Protein 4WYH (pdb70)

Radius of gyration: 12.38 Å; Cα contacts (8 Å, |Δi|>4): 114; chains: 1; bounding box: 28×35×29 Å

Organism: Saccharolobus solfataricus (strain ATCC 35092 / DSM 1617 / JCM 11322 / P2) (NCBI:txid273057)

Foldseek 3Di:
DCVLLVLCLVQAFDPCLVVCLLQALLLCVCQVVNDDLVVSLVSSLSRHCSPVPDDDDSVVNSVSNVVCNVVSHHHDDLVVCVVPPVPVNVRSCVSVVVD

Structure (mmCIF, N/CA/C/O backbone):
data_4WYH
#
_entry.id   4WYH
#
_cell.length_a   28.258
_cell.length_b   36.232
_cell.length_c   83.758
_cell.angle_alpha   90.00
_cell.angle_beta   90.00
_cell.angle_gamma   90.00
#
_symmetry.space_group_name_H-M   'P 21 21 21'
#
loop_
_entity.id
_entity.type
_entity.pdbx_description
1 polymer 'Uncharacterized protein'
2 non-polymer 'IODIDE ION'
3 water water
#
loop_
_atom_site.group_PDB
_atom_site.id
_atom_site.type_symbol
_atom_site.label_atom_id
_atom_site.label_alt_id
_atom_site.label_comp_id
_atom_site.label_asym_id
_atom_site.label_entity_id
_atom_site.label_seq_id
_atom_site.pdbx_PDB_ins_code
_atom_site.Cartn_x
_atom_site.Cartn_y
_atom_site.Cartn_z
_atom_site.occupancy
_atom_site.B_iso_or_equiv
_atom_site.auth_seq_id
_atom_site.auth_comp_id
_atom_site.auth_asym_id
_atom_site.auth_atom_id
_atom_site.pdbx_PDB_model_num
ATOM 1 N N . ASP A 1 31 ? -22.083 11.269 15.719 1.00 31.84 56 ASP A N 1
ATOM 2 C CA . ASP A 1 31 ? -20.817 11.575 16.464 1.00 25.90 56 ASP A CA 1
ATOM 3 C C . ASP A 1 31 ? -19.711 11.297 15.476 1.00 27.81 56 ASP A C 1
ATOM 4 O O . ASP A 1 31 ? -19.997 10.794 14.340 1.00 32.34 56 ASP A O 1
ATOM 9 N N . TYR A 1 32 ? -18.470 11.628 15.853 1.00 24.90 57 TYR A N 1
ATOM 10 C CA . TYR A 1 32 ? -17.270 11.310 15.045 1.00 22.26 57 TYR A CA 1
ATOM 11 C C . TYR A 1 32 ? -17.176 12.231 13.864 1.00 17.88 57 TYR A C 1
ATOM 12 O O . TYR A 1 32 ? -16.196 12.231 13.144 1.00 20.69 57 TYR A O 1
ATOM 21 N N . SER A 1 33 ? -18.190 13.046 13.678 1.00 25.49 58 SER A N 1
ATOM 22 C CA . SER A 1 33 ? -18.172 14.013 12.613 1.00 17.19 58 SER A CA 1
ATOM 23 C C . SER A 1 33 ? -16.911 14.796 12.660 1.00 13.74 58 SER A C 1
ATOM 24 O O . SER A 1 33 ? -16.378 15.106 11.611 1.00 13.84 58 SER A O 1
ATOM 27 N N . TRP A 1 34 ? -16.474 15.167 13.868 1.00 12.33 59 TRP A N 1
ATOM 28 C CA . TRP A 1 34 ? -15.285 16.032 14.046 1.00 18.38 59 TRP A CA 1
ATOM 29 C C . TRP A 1 34 ? -14.015 15.433 13.411 1.00 9.86 59 TRP A C 1
ATOM 30 O O . TRP A 1 34 ? -13.185 16.160 12.909 1.00 8.61 59 TRP A O 1
ATOM 41 N N . ILE A 1 35 ? -13.903 14.119 13.419 1.00 9.97 60 ILE A N 1
ATOM 42 C CA . ILE A 1 35 ? -12.790 13.439 12.768 1.00 10.49 60 ILE A CA 1
ATOM 43 C C . ILE A 1 35 ? -12.797 13.707 11.287 1.00 7.08 60 ILE A C 1
ATOM 44 O O . ILE A 1 35 ? -11.759 14.052 10.718 1.00 11.15 60 ILE A O 1
ATOM 49 N N . GLU A 1 36 ? -13.952 13.593 10.648 1.00 7.49 61 GLU A N 1
AT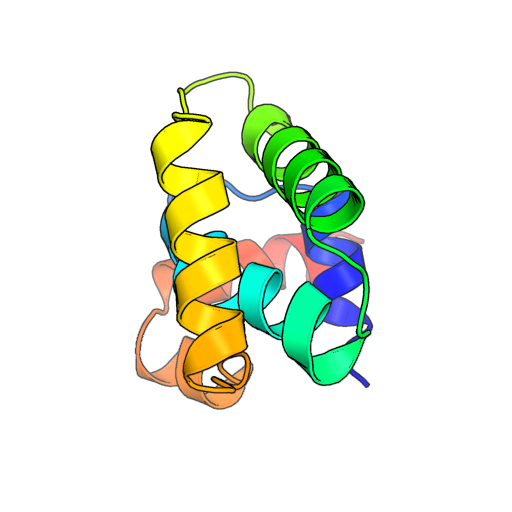OM 50 C CA . GLU A 1 36 ? -14.056 13.854 9.217 1.00 10.73 61 GLU A CA 1
ATOM 51 C C . GLU A 1 36 ? -13.629 15.276 8.885 1.00 9.25 61 GLU A C 1
ATOM 52 O O . GLU A 1 36 ? -12.902 15.521 7.928 1.00 8.72 61 GLU A O 1
ATOM 58 N N . LYS A 1 37 ? -14.053 16.213 9.709 1.00 10.59 62 LYS A N 1
ATOM 59 C CA . LYS A 1 37 ? -13.674 17.597 9.530 1.00 8.07 62 LYS A CA 1
ATOM 60 C C . LYS A 1 37 ? -12.173 17.837 9.603 1.00 9.42 62 LYS A C 1
ATOM 61 O O . LYS A 1 37 ? -11.628 18.570 8.825 1.00 10.87 62 LYS A O 1
ATOM 67 N N . VAL A 1 38 ? -11.529 17.274 10.610 1.00 10.46 63 VAL A N 1
ATOM 68 C CA . VAL A 1 38 ? -10.099 17.372 10.770 1.00 8.79 63 VAL A CA 1
ATOM 69 C C . VAL A 1 38 ? -9.425 16.734 9.548 1.00 8.30 63 VAL A C 1
ATOM 70 O O . VAL A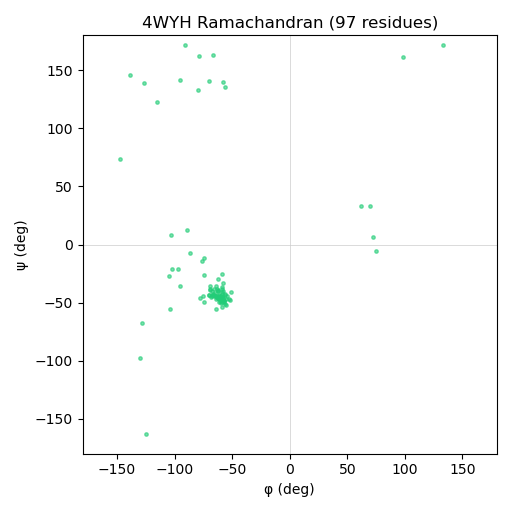 1 38 ? -8.477 17.322 8.983 1.00 5.59 63 VAL A O 1
ATOM 74 N N . LEU A 1 39 ? -9.913 15.568 9.128 1.00 5.74 64 LEU A N 1
ATOM 75 C CA . LEU A 1 39 ? -9.326 14.928 8.004 1.00 10.58 64 LEU A CA 1
ATOM 76 C C . LEU A 1 39 ? -9.373 15.811 6.767 1.00 9.61 64 LEU A C 1
ATOM 77 O O . LEU A 1 39 ? -8.447 15.806 5.970 1.00 8.13 64 LEU A O 1
ATOM 82 N N . GLU A 1 40 ? -10.467 16.553 6.636 1.00 9.44 65 GLU A N 1
ATOM 83 C CA . GLU A 1 40 ? -10.644 17.453 5.507 1.00 9.86 65 GLU A CA 1
ATOM 84 C C . GLU A 1 40 ? -9.698 18.647 5.539 1.00 12.18 65 GLU A C 1
ATOM 85 O O . GLU A 1 40 ? -9.243 19.055 4.496 1.00 12.36 65 GLU A O 1
ATOM 91 N N . MET A 1 41 ? -9.453 19.203 6.730 1.00 10.82 66 MET A N 1
ATOM 92 C CA . MET A 1 41 ? -8.765 20.482 6.875 1.00 11.37 66 MET A CA 1
ATOM 93 C C . MET A 1 41 ? -7.267 20.394 7.127 1.00 9.25 66 MET A C 1
ATOM 94 O O . MET A 1 41 ? -6.511 21.217 6.652 1.00 12.57 66 MET A O 1
ATOM 99 N N . GLY A 1 42 ? -6.854 19.378 7.884 1.00 8.61 67 GLY A N 1
ATOM 100 C CA . GLY A 1 42 ? -5.477 19.130 8.164 1.00 6.40 67 GLY A CA 1
ATOM 101 C C . GLY A 1 42 ? -5.067 19.670 9.524 1.00 9.18 67 GLY A C 1
ATOM 102 O O . GLY A 1 42 ? -5.782 20.457 10.141 1.00 10.62 67 GLY A O 1
ATOM 103 N N . LEU A 1 43 ? -3.957 19.164 10.017 1.00 6.74 68 LEU A N 1
ATOM 104 C CA . LEU A 1 43 ? -3.364 19.629 11.256 1.00 7.08 68 LEU A CA 1
ATOM 105 C C . LEU A 1 43 ? -1.901 20.054 10.979 1.00 10.92 68 LEU A C 1
ATOM 106 O O . LEU A 1 43 ? -1.478 20.229 9.801 1.00 6.96 68 LEU A O 1
ATOM 111 N N . GLN A 1 44 ? -1.141 20.168 12.063 1.00 5.23 69 GLN A N 1
ATOM 112 C CA . GLN A 1 44 ? 0.149 20.791 11.977 1.00 10.42 69 GLN A CA 1
ATOM 113 C C . GLN A 1 44 ? 1.269 19.941 12.612 1.00 9.22 69 GLN A C 1
ATOM 114 O O . GLN A 1 44 ? 1.836 19.164 11.917 1.00 12.46 69 GLN A O 1
ATOM 120 N N . ASP A 1 45 ? 1.663 20.197 13.844 1.00 6.69 70 ASP A N 1
ATOM 121 C CA . ASP A 1 45 ? 2.665 19.396 14.517 1.00 8.40 70 ASP A CA 1
ATOM 122 C C . ASP A 1 45 ? 2.159 18.049 15.027 1.00 7.73 70 ASP A C 1
ATOM 123 O O . ASP A 1 45 ? 2.944 17.197 15.351 1.00 7.21 70 ASP A O 1
ATOM 128 N N . SER A 1 46 ? 0.838 17.855 15.082 1.00 7.85 71 SER A N 1
ATOM 129 C CA . SER A 1 46 ? 0.274 16.681 15.661 1.00 6.86 71 SER A CA 1
ATOM 130 C C . SER A 1 46 ? -0.226 15.666 14.642 1.00 5.34 71 SER A C 1
ATOM 131 O O . SER A 1 46 ? -0.869 14.736 15.030 1.00 6.36 71 SER A O 1
ATOM 134 N N . ARG A 1 47 ? 0.044 15.869 13.341 1.00 7.61 72 ARG A N 1
ATOM 135 C CA . ARG A 1 47 ? -0.469 15.004 12.247 1.00 6.96 72 ARG A CA 1
ATOM 136 C C . ARG A 1 47 ? -0.226 13.551 12.413 1.00 7.51 72 ARG A C 1
ATOM 137 O O . ARG A 1 47 ? -1.163 12.779 12.263 1.00 4.83 72 ARG A O 1
ATOM 145 N N . LYS A 1 48 ? 1.012 13.158 12.762 1.00 6.11 73 LYS A N 1
ATOM 146 C CA . LYS A 1 48 ? 1.315 11.753 12.859 1.00 7.88 73 LYS A CA 1
ATOM 147 C C . LYS A 1 48 ? 0.617 11.110 14.056 1.00 6.62 73 LYS A C 1
ATOM 148 O O . LYS A 1 48 ? 0.000 10.094 13.949 1.00 5.42 73 LYS A O 1
ATOM 154 N N . ARG A 1 49 ? 0.634 11.778 15.193 1.00 6.11 74 ARG A N 1
ATOM 155 C CA . ARG A 1 49 ? -0.109 11.269 16.352 1.00 6.70 74 ARG A CA 1
ATOM 156 C C . ARG A 1 49 ? -1.631 11.191 16.103 1.00 6.25 74 ARG A C 1
ATOM 157 O O . ARG A 1 49 ? -2.250 10.212 16.494 1.00 8.21 74 ARG A O 1
ATOM 165 N N . PHE A 1 50 ? -2.211 12.172 15.409 1.00 5.37 75 PHE A N 1
ATOM 166 C CA . PHE A 1 50 ? -3.647 12.166 15.067 1.00 2.96 75 PHE A CA 1
ATOM 167 C C . PHE A 1 50 ? -3.904 10.955 14.208 1.00 5.58 75 PHE A C 1
ATOM 168 O O . PHE A 1 50 ? -4.840 10.252 14.424 1.00 5.93 75 PHE A O 1
ATOM 176 N N . ILE A 1 51 ? -3.040 10.671 13.251 1.00 5.46 76 ILE A N 1
ATOM 177 C CA . ILE A 1 51 ? -3.162 9.421 12.458 1.00 6.45 76 ILE A CA 1
ATOM 178 C C . ILE A 1 51 ? -3.062 8.139 13.278 1.00 6.31 76 ILE A C 1
ATOM 179 O O . ILE A 1 51 ? -3.915 7.260 13.160 1.00 6.07 76 ILE A O 1
ATOM 184 N N . LEU A 1 52 ? -2.071 8.029 14.132 1.00 4.01 77 LEU A N 1
ATOM 185 C CA . LEU A 1 52 ? -1.901 6.814 14.917 1.00 6.89 77 LEU A CA 1
ATOM 186 C C . LEU A 1 52 ? -3.036 6.596 15.926 1.00 6.00 77 LEU A C 1
ATOM 187 O O . LEU A 1 52 ? -3.536 5.494 16.058 1.00 6.26 77 LEU A O 1
ATOM 192 N N . TYR A 1 53 ? -3.457 7.661 16.616 1.00 5.03 78 TYR A N 1
ATOM 193 C CA . TYR A 1 53 ? -4.324 7.509 17.798 1.00 5.68 78 TYR A CA 1
ATOM 194 C C . TYR A 1 53 ? -5.770 7.699 17.507 1.00 7.61 78 TYR A C 1
ATOM 195 O O . TYR A 1 53 ? -6.624 7.218 18.285 1.00 6.52 78 TYR A O 1
ATOM 204 N N . VAL A 1 54 ? -6.084 8.379 16.400 1.00 6.83 79 VAL A N 1
ATOM 205 C CA . VAL A 1 54 ? -7.425 8.759 16.123 1.00 7.76 79 VAL A CA 1
ATOM 206 C C . VAL A 1 54 ? -7.887 8.343 14.718 1.00 8.66 79 VAL A C 1
ATOM 207 O O . VAL A 1 54 ? -8.772 7.501 14.587 1.00 6.57 79 VAL A O 1
ATOM 211 N N . ALA A 1 55 ? -7.324 8.930 13.678 1.00 5.53 80 ALA A N 1
ATOM 212 C CA . ALA A 1 55 ? -7.931 8.820 12.373 1.00 6.26 80 ALA A CA 1
ATOM 213 C C . ALA A 1 55 ? -7.883 7.411 11.815 1.00 6.45 80 ALA A C 1
ATOM 214 O O . ALA A 1 55 ? -8.880 6.920 11.297 1.00 6.04 80 ALA A O 1
ATOM 216 N N . SER A 1 56 ? -6.754 6.743 11.922 1.00 5.65 81 SER A N 1
ATOM 217 C CA . SER A 1 56 ? -6.648 5.382 11.388 1.00 6.82 81 SER A CA 1
ATOM 218 C C . SER A 1 56 ? -7.694 4.449 12.054 1.00 6.30 81 SER A C 1
ATOM 219 O O . SER A 1 56 ? -8.368 3.725 11.361 1.00 3.78 81 SER A O 1
ATOM 222 N N . ARG A 1 57 ? -7.809 4.536 13.380 1.00 4.90 82 ARG A N 1
ATOM 223 C CA . ARG A 1 57 ? -8.749 3.728 14.149 1.00 7.24 82 ARG A CA 1
ATOM 224 C C . ARG A 1 57 ? -10.198 4.052 13.810 1.00 5.91 82 ARG A C 1
ATOM 225 O O . ARG A 1 57 ? -11.002 3.175 13.690 1.00 5.28 82 ARG A O 1
ATOM 233 N N . T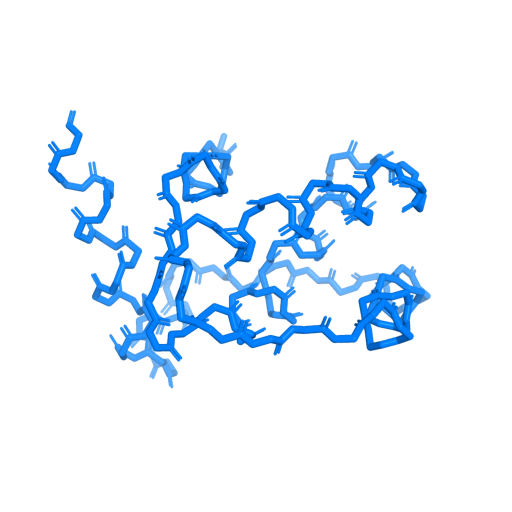YR A 1 58 ? -10.526 5.328 13.647 1.00 5.76 83 TYR A N 1
ATOM 234 C CA . TYR A 1 58 ? -11.855 5.689 13.198 1.00 6.25 83 TYR A CA 1
ATOM 235 C C . TYR A 1 58 ? -12.212 5.084 11.842 1.00 10.39 83 TYR A C 1
ATOM 236 O O . TYR A 1 58 ? -13.250 4.441 11.647 1.00 8.65 83 TYR A O 1
ATOM 245 N N . LEU A 1 59 ? -11.350 5.319 10.867 1.00 7.16 84 LEU A N 1
ATOM 246 C CA . LEU A 1 59 ? -11.579 4.859 9.530 1.00 7.77 84 LEU A CA 1
ATOM 247 C C . LEU A 1 59 ? -11.764 3.338 9.470 1.00 9.28 84 LEU A C 1
ATOM 248 O O . LEU A 1 59 ? -12.714 2.823 8.898 1.00 11.56 84 LEU A O 1
ATOM 253 N N . VAL A 1 60 ? -10.876 2.625 10.096 1.00 8.95 85 VAL A N 1
ATOM 254 C CA . VAL A 1 60 ? -10.860 1.18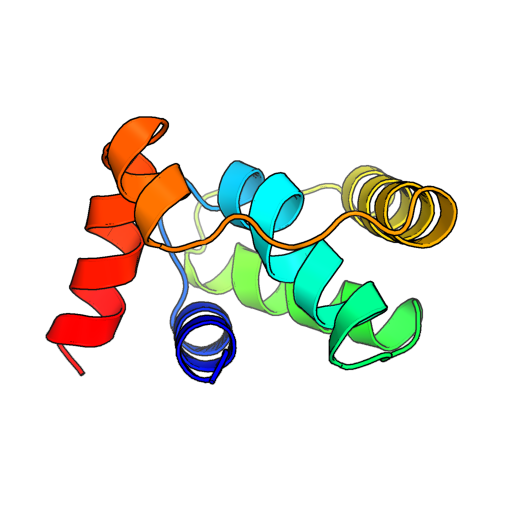2 10.018 1.00 6.17 85 VAL A CA 1
ATOM 255 C C . VAL A 1 60 ? -11.930 0.510 10.907 1.00 10.35 85 VAL A C 1
ATOM 256 O O . VAL A 1 60 ? -12.667 -0.416 10.465 1.00 8.21 85 VAL A O 1
ATOM 260 N N . ASN A 1 61 ? -12.038 0.964 12.142 1.00 9.47 86 ASN A N 1
ATOM 261 C CA . ASN A 1 61 ? -12.788 0.209 13.142 1.00 9.51 86 ASN A CA 1
ATOM 262 C C . ASN A 1 61 ? -14.156 0.739 13.419 1.00 11.47 86 ASN A C 1
ATOM 263 O O . ASN A 1 61 ? -15.033 -0.017 13.875 1.00 12.07 86 ASN A O 1
ATOM 268 N N . VAL A 1 62 ? -14.365 2.003 13.099 1.00 9.34 87 VAL A N 1
ATOM 269 C CA . VAL A 1 62 ? -15.682 2.645 13.264 1.00 12.81 87 VAL A CA 1
ATOM 270 C C . VAL A 1 62 ? -16.407 2.801 11.919 1.00 13.41 87 VAL A C 1
ATOM 271 O O . VAL A 1 62 ? -17.516 2.365 11.774 1.00 15.25 87 VAL A O 1
ATOM 275 N N . LYS A 1 63 ? -15.771 3.447 10.955 1.00 10.77 88 LYS A N 1
ATOM 276 C CA . LYS A 1 63 ? -16.342 3.559 9.616 1.00 11.55 88 LYS A CA 1
ATOM 277 C C . LYS A 1 63 ? -16.269 2.295 8.793 1.00 13.36 88 LYS A C 1
ATOM 278 O O . LYS A 1 63 ? -17.084 2.057 7.924 1.00 15.70 88 LYS A O 1
ATOM 284 N N . GLY A 1 64 ? -15.294 1.455 9.093 1.00 17.70 89 GLY A N 1
ATOM 285 C CA . GLY A 1 64 ? -15.141 0.165 8.465 1.00 15.75 89 GLY A CA 1
ATOM 286 C C . GLY A 1 64 ? -14.733 0.263 7.017 1.00 15.27 89 GLY A C 1
ATOM 287 O O . GLY A 1 64 ? -15.096 -0.593 6.239 1.00 14.56 89 GLY A O 1
ATOM 288 N N . VAL A 1 65 ? -13.941 1.265 6.649 1.00 10.44 90 VAL A N 1
ATOM 289 C CA . VAL A 1 65 ? -13.445 1.354 5.282 1.00 11.70 90 VAL A CA 1
ATOM 290 C C . VAL A 1 65 ? -12.278 0.369 5.196 1.00 11.67 90 VAL A C 1
ATOM 291 O O . VAL A 1 65 ? -11.718 0.007 6.237 1.00 10.66 90 VAL A O 1
ATOM 295 N N . ASN A 1 66 ? -11.899 -0.009 3.973 1.00 10.03 91 ASN A N 1
ATOM 296 C CA . ASN A 1 66 ? -10.816 -0.953 3.751 1.00 11.28 91 ASN A CA 1
ATOM 297 C C . ASN A 1 66 ? -9.456 -0.339 3.584 1.00 11.70 91 ASN A C 1
ATOM 298 O O . ASN A 1 66 ? -9.314 0.876 3.574 1.00 9.82 91 ASN A O 1
ATOM 303 N N . GLU A 1 67 ? -8.431 -1.170 3.546 1.00 9.59 92 GLU A N 1
ATOM 304 C CA . GLU A 1 67 ? -7.070 -0.684 3.650 1.00 16.12 92 GLU A CA 1
ATOM 305 C C . GLU A 1 67 ? -6.693 0.374 2.598 1.00 13.32 92 GLU A C 1
ATOM 306 O O . GLU A 1 67 ? -6.047 1.366 2.912 1.00 13.48 92 GLU A O 1
ATOM 312 N N . ASP A 1 68 ? -7.086 0.149 1.353 1.00 13.16 93 ASP A N 1
ATOM 313 C CA . ASP A 1 68 ? -6.721 1.077 0.287 1.00 15.33 93 ASP A CA 1
ATOM 314 C C . ASP A 1 68 ? -7.352 2.457 0.529 1.00 11.08 93 ASP A C 1
ATOM 315 O O . ASP A 1 68 ? -6.646 3.442 0.491 1.00 9.38 93 ASP A O 1
ATOM 320 N N . GLU A 1 69 ? -8.631 2.509 0.849 1.00 7.86 94 GLU A N 1
ATOM 321 C CA . GLU A 1 69 ? -9.249 3.770 1.135 1.00 9.40 94 GLU A CA 1
ATOM 322 C C . GLU A 1 69 ? -8.638 4.466 2.351 1.00 7.83 94 GLU A C 1
ATOM 323 O O . GLU A 1 69 ? -8.506 5.661 2.360 1.00 7.75 94 GLU A O 1
ATOM 329 N N . ALA A 1 70 ? -8.321 3.711 3.395 1.00 7.66 95 ALA A N 1
ATOM 330 C CA . ALA A 1 70 ? -7.754 4.298 4.606 1.00 9.73 95 ALA A CA 1
ATOM 331 C C . ALA A 1 70 ? -6.450 4.924 4.241 1.00 7.13 95 ALA A C 1
ATOM 332 O O . ALA A 1 70 ? -6.165 6.029 4.630 1.00 9.80 95 ALA A O 1
ATOM 334 N N . LEU A 1 71 ? -5.641 4.211 3.486 1.00 7.69 96 LEU A N 1
ATOM 335 C CA . LEU A 1 71 ? -4.348 4.696 3.115 1.00 8.63 96 LEU A CA 1
ATOM 336 C C . LEU A 1 71 ? -4.426 6.011 2.363 1.00 10.12 96 LEU A C 1
ATOM 337 O O . LEU A 1 71 ? -3.690 6.933 2.649 1.00 9.80 96 LEU A O 1
ATOM 342 N N . GLN A 1 72 ? -5.333 6.111 1.410 1.00 9.10 97 GLN A N 1
ATOM 343 C CA . GLN A 1 72 ? -5.408 7.313 0.598 1.00 8.44 97 GLN A CA 1
ATOM 344 C C . GLN A 1 72 ? -5.919 8.434 1.439 1.00 8.21 97 GLN A C 1
ATOM 345 O O . GLN A 1 72 ? -5.397 9.505 1.396 1.00 11.02 97 GLN A O 1
ATOM 351 N N . THR A 1 73 ? -6.933 8.187 2.251 1.00 6.65 98 THR A N 1
ATOM 352 C CA . THR A 1 73 ? -7.498 9.200 3.127 1.00 8.12 98 THR A CA 1
ATOM 353 C C . THR A 1 73 ? -6.477 9.800 4.120 1.00 9.05 98 THR A C 1
ATOM 354 O O . THR A 1 73 ? -6.410 11.035 4.321 1.00 6.90 98 THR A O 1
ATOM 358 N N . LEU A 1 74 ? -5.683 8.902 4.720 1.00 4.86 99 LEU A N 1
ATOM 359 C CA . LEU A 1 74 ? -4.659 9.295 5.680 1.00 5.05 99 LEU A CA 1
ATOM 360 C C . LEU A 1 74 ? -3.548 10.085 5.017 1.00 8.13 99 LEU A C 1
ATOM 361 O O . LEU A 1 74 ? -3.048 11.073 5.576 1.00 4.74 99 LEU A O 1
ATOM 366 N N . LYS A 1 75 ? -3.112 9.627 3.842 1.00 6.67 100 LYS A N 1
ATOM 367 C CA . LYS A 1 75 ? -2.052 10.336 3.111 1.00 6.41 100 LYS A CA 1
ATOM 368 C C . LYS A 1 75 ? -2.474 11.747 2.618 1.00 7.47 100 LYS A C 1
ATOM 369 O O . LYS A 1 75 ? -1.739 12.721 2.823 1.00 9.57 100 LYS A O 1
ATOM 375 N N . GLU A 1 76 ? -3.676 11.839 2.079 1.00 5.25 101 GLU A N 1
ATOM 376 C CA . GLU A 1 76 ? -4.315 13.113 1.672 1.00 12.56 101 GLU A CA 1
ATOM 377 C C . GLU A 1 76 ? -4.446 14.081 2.809 1.00 10.26 101 GLU A C 1
ATOM 378 O O . GLU A 1 76 ? -4.106 15.226 2.619 1.00 12.70 101 GLU A O 1
ATOM 384 N N . PHE A 1 77 ? -4.901 13.632 3.968 1.00 6.68 102 PHE A N 1
ATOM 385 C CA . PHE A 1 77 ? -4.877 14.418 5.194 1.00 3.99 102 PHE A CA 1
ATOM 386 C C . PHE A 1 77 ? -3.489 14.918 5.563 1.00 8.40 102 PHE A C 1
ATOM 387 O O . PHE A 1 77 ? -3.308 16.126 5.782 1.00 9.26 102 PHE A O 1
ATOM 395 N N . TYR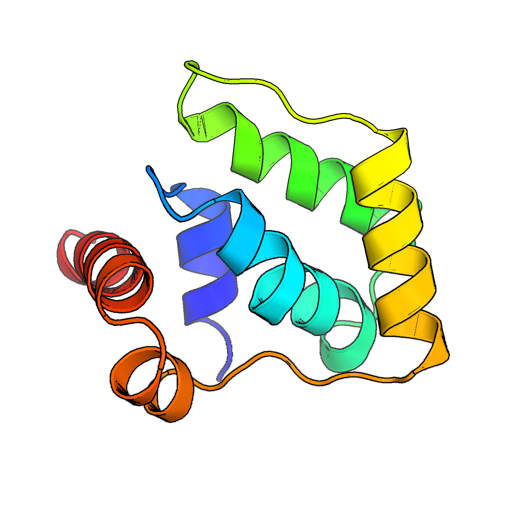 A 1 78 ? -2.503 14.019 5.591 1.00 5.32 103 TYR A N 1
ATOM 396 C CA . TYR A 1 78 ? -1.148 14.376 5.979 1.00 8.38 103 TYR A CA 1
ATOM 397 C C . TYR A 1 78 ? -0.569 15.497 5.204 1.00 10.70 103 TYR A C 1
ATOM 398 O O . TYR A 1 78 ? 0.074 16.357 5.812 1.00 9.26 103 TYR A O 1
ATOM 407 N N . TYR A 1 79 ? -0.738 15.500 3.866 1.00 6.90 104 TYR A N 1
ATOM 408 C CA . TYR A 1 79 ? -0.131 16.502 3.025 1.00 10.59 104 TYR A CA 1
ATOM 409 C C . TYR A 1 79 ? -1.004 17.780 2.824 1.00 15.43 104 TYR A C 1
ATOM 410 O O . TYR A 1 79 ? -0.711 18.629 1.997 1.00 15.31 104 TYR A O 1
ATOM 419 N N . LYS A 1 80 ? -2.047 17.945 3.611 1.00 14.43 105 LYS A N 1
ATOM 420 C CA . LYS A 1 80 ? -2.691 19.253 3.664 1.00 22.45 105 LYS A CA 1
ATOM 421 C C . LYS A 1 80 ? -1.720 20.340 4.101 1.00 20.03 105 LYS A C 1
ATOM 422 O O . LYS A 1 80 ? -1.906 21.488 3.759 1.00 28.27 105 LYS A O 1
ATOM 428 N N . LEU A 1 81 ? -0.670 19.991 4.851 1.00 26.45 106 LEU A N 1
ATOM 429 C CA . LEU A 1 81 ? 0.356 20.990 5.242 1.00 30.05 106 LEU A CA 1
ATOM 430 C C . LEU A 1 81 ? 1.331 21.417 4.130 1.00 38.25 106 LEU A C 1
ATOM 431 O O . LEU A 1 81 ? 1.537 22.623 3.943 1.00 41.50 106 LEU A O 1
ATOM 436 N N . GLN A 1 82 ? 1.938 20.453 3.423 1.00 38.14 107 GLN A N 1
ATOM 437 C CA . GLN A 1 82 ? 3.127 20.687 2.495 1.00 40.35 107 GLN A CA 1
ATOM 438 C C . GLN A 1 82 ? 4.477 20.976 3.133 1.00 39.85 107 GLN A C 1
ATOM 439 O O . GLN A 1 82 ? 5.419 21.310 2.404 1.00 41.17 107 GLN A O 1
ATOM 445 N N . SER A 1 83 ? 4.596 20.884 4.457 1.00 34.61 108 SER A N 1
ATOM 446 C CA . SER A 1 83 ? 5.889 20.617 5.007 1.00 31.80 108 SER A CA 1
ATOM 447 C C . SER A 1 83 ? 5.665 19.253 5.629 1.00 29.87 108 SER A C 1
ATOM 448 O O . SER A 1 83 ? 4.760 19.030 6.408 1.00 24.98 108 SER A O 1
ATOM 451 N N . GLY A 1 84 ? 6.476 18.325 5.188 1.00 20.16 109 GLY A N 1
ATOM 452 C CA . GLY A 1 84 ? 6.772 17.167 5.948 1.00 24.99 109 GLY A CA 1
ATOM 453 C C . GLY A 1 84 ? 6.645 15.951 5.064 1.00 18.01 109 GLY A C 1
ATOM 454 O O . GLY A 1 84 ? 6.204 16.017 3.962 1.00 19.82 109 GLY A O 1
ATOM 455 N N . LYS A 1 85 ? 7.046 14.829 5.592 1.00 15.63 110 LYS A N 1
ATOM 456 C CA . LYS A 1 85 ? 6.863 13.629 4.876 1.00 14.91 110 LYS A CA 1
ATOM 457 C C . LYS A 1 85 ? 6.397 12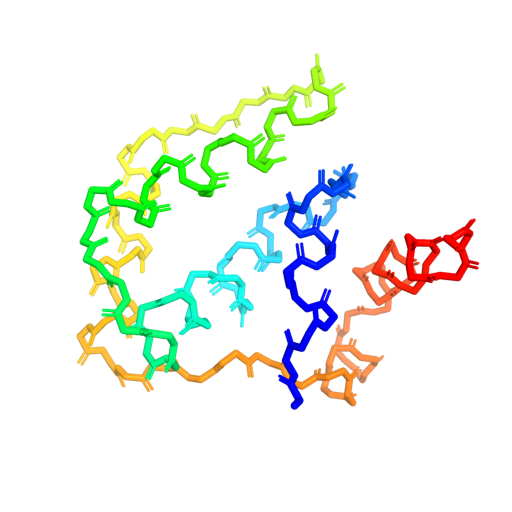.456 5.735 1.00 16.32 110 LYS A C 1
ATOM 458 O O . LYS A 1 85 ? 6.742 12.328 6.899 1.00 14.94 110 LYS A O 1
ATOM 464 N N . VAL A 1 86 ? 5.587 11.626 5.109 1.00 11.96 111 VAL A N 1
ATOM 465 C CA . VAL A 1 86 ? 5.129 10.383 5.698 1.00 12.75 111 VAL A CA 1
ATOM 466 C C . VAL A 1 86 ? 5.423 9.186 4.729 1.00 10.99 111 VAL A C 1
ATOM 467 O O . VAL A 1 86 ? 5.242 9.306 3.514 1.00 12.02 111 VAL A O 1
ATOM 471 N N . TYR A 1 87 ? 5.880 8.055 5.294 1.00 17.32 112 TYR A N 1
ATOM 472 C CA . TYR A 1 87 ? 6.085 6.765 4.591 1.00 20.16 112 TYR A CA 1
ATOM 473 C C . TYR A 1 87 ? 4.800 6.004 4.414 1.00 17.37 112 TYR A C 1
ATOM 474 O O . TYR A 1 87 ? 4.034 5.829 5.382 1.00 9.40 112 TYR A O 1
ATOM 483 N N . GLU A 1 88 ? 4.581 5.509 3.204 1.00 14.46 113 GLU A N 1
ATOM 484 C CA . GLU A 1 88 ? 3.491 4.592 2.964 1.00 16.41 113 GLU A CA 1
ATOM 485 C C . GLU A 1 88 ? 3.629 3.346 3.838 1.00 15.49 113 GLU A C 1
ATOM 486 O O . GLU A 1 88 ? 2.657 2.820 4.273 1.00 13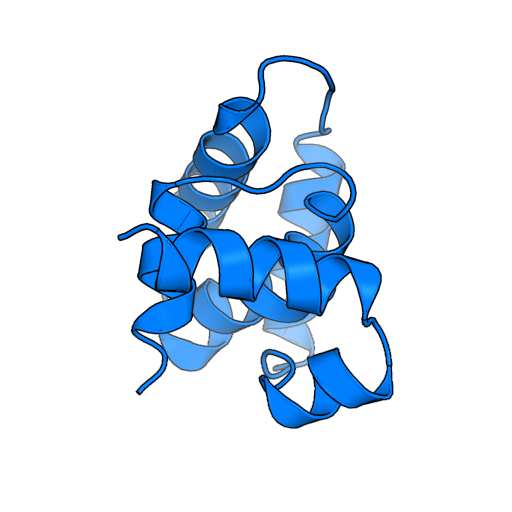.86 113 GLU A O 1
ATOM 492 N N . SER A 1 89 ? 4.837 2.877 4.028 1.00 12.55 114 SER A N 1
ATOM 493 C CA . SER A 1 89 ? 5.053 1.669 4.811 1.00 18.25 114 SER A CA 1
ATOM 494 C C . SER A 1 89 ? 4.584 1.927 6.278 1.00 12.43 114 SER A C 1
ATOM 495 O O . SER A 1 89 ? 3.943 1.051 6.902 1.00 11.33 114 SER A O 1
ATOM 498 N N . TRP A 1 90 ? 4.834 3.134 6.804 1.00 8.61 115 TRP A N 1
ATOM 499 C CA . TRP A 1 90 ? 4.320 3.492 8.129 1.00 8.67 115 TRP A CA 1
ATOM 500 C C . TRP A 1 90 ? 2.765 3.448 8.123 1.00 9.00 115 TRP A C 1
ATOM 501 O O . TRP A 1 90 ? 2.159 2.831 8.967 1.00 10.01 115 TRP A O 1
ATOM 512 N N . LEU A 1 91 ? 2.158 4.089 7.148 1.00 6.63 116 LEU A N 1
ATOM 513 C CA . LEU A 1 91 ? 0.682 4.179 7.070 1.00 7.22 116 LEU A CA 1
ATOM 514 C C . LEU A 1 91 ? 0.023 2.819 6.951 1.00 9.90 116 LEU A C 1
ATOM 515 O O . LEU A 1 91 ? -0.933 2.553 7.634 1.00 7.83 116 LEU A O 1
ATOM 520 N N . LYS A 1 92 ? 0.559 1.967 6.085 1.00 7.11 117 LYS A N 1
ATOM 521 C CA . LYS A 1 92 ? 0.056 0.640 5.933 1.00 10.69 117 LYS A CA 1
ATOM 522 C C . LYS A 1 92 ? 0.211 -0.160 7.218 1.00 10.58 117 LYS A C 1
ATOM 523 O O . LYS A 1 92 ? -0.725 -0.849 7.643 1.00 7.90 117 LYS A O 1
ATOM 529 N N . SER A 1 93 ? 1.371 -0.057 7.860 1.00 9.35 118 SER A N 1
ATOM 530 C CA . SER A 1 93 ? 1.556 -0.704 9.168 1.00 9.30 118 SER A CA 1
ATOM 531 C C . SER A 1 93 ? 0.568 -0.226 10.259 1.00 8.56 118 SER A C 1
ATOM 532 O O . SER A 1 93 ? 0.014 -1.023 11.014 1.00 10.21 118 SER A O 1
ATOM 535 N N . VAL A 1 94 ? 0.363 1.075 10.382 1.00 6.67 119 VAL A N 1
ATOM 536 C CA . VAL A 1 94 ? -0.648 1.572 11.306 1.00 5.52 119 VAL A CA 1
ATOM 537 C C . VAL A 1 94 ? -2.030 0.985 11.055 1.00 5.87 119 VAL A C 1
ATOM 538 O O . VAL A 1 94 ? -2.715 0.565 11.988 1.00 6.92 119 VAL A O 1
ATOM 542 N N . ILE A 1 95 ? -2.487 1.078 9.800 1.00 4.99 120 ILE A N 1
ATOM 543 C CA . ILE A 1 95 ? -3.801 0.611 9.380 1.00 7.31 120 ILE A CA 1
ATOM 544 C C . ILE A 1 95 ? -3.931 -0.873 9.724 1.00 7.30 120 ILE A C 1
ATOM 545 O O . ILE A 1 95 ? -4.920 -1.255 10.312 1.00 6.02 120 ILE A O 1
ATOM 550 N N . ASN A 1 96 ? -2.920 -1.678 9.374 1.00 5.72 121 ASN A N 1
ATOM 551 C CA . ASN A 1 96 ? -2.982 -3.103 9.712 1.00 8.50 121 ASN A CA 1
ATOM 552 C C . ASN A 1 96 ? -3.021 -3.317 11.203 1.00 7.96 121 ASN A C 1
ATOM 553 O O . ASN A 1 96 ? -3.822 -4.116 11.664 1.00 8.81 121 ASN A O 1
ATOM 558 N N . GLY A 1 97 ? -2.144 -2.621 11.965 1.00 7.48 122 GLY A N 1
ATOM 559 C CA . GLY A 1 97 ? -2.087 -2.796 13.440 1.00 5.59 122 GLY A CA 1
ATOM 560 C C . GLY A 1 97 ? -3.384 -2.441 14.162 1.00 7.05 122 GLY A C 1
ATOM 561 O O . GLY A 1 97 ? -3.818 -3.146 15.088 1.00 6.93 122 GLY A O 1
ATOM 562 N N . VAL A 1 98 ? -3.987 -1.300 13.798 1.00 10.82 123 VAL A N 1
ATOM 563 C CA . VAL A 1 98 ? -5.233 -0.864 14.448 1.00 6.91 123 VAL A CA 1
ATOM 564 C C . VAL A 1 98 ? -6.360 -1.766 14.078 1.00 7.29 123 VAL A C 1
ATOM 565 O O . VAL A 1 98 ? -7.262 -2.004 14.910 1.00 9.58 123 VAL A O 1
ATOM 569 N N . LYS A 1 99 ? -6.366 -2.265 12.843 1.00 7.59 124 LYS A N 1
ATOM 570 C CA . LYS A 1 99 ? -7.377 -3.239 12.421 1.00 6.25 124 LYS A CA 1
ATOM 571 C C . LYS A 1 99 ? -7.264 -4.529 13.188 1.00 11.08 124 LYS A C 1
ATOM 572 O O . LYS A 1 99 ? -8.288 -5.104 13.589 1.00 13.89 124 LYS A O 1
ATOM 578 N N . LYS A 1 100 ? -6.054 -5.028 13.338 1.00 8.88 125 LYS A N 1
ATOM 579 C CA . LYS A 1 100 ? -5.852 -6.284 14.063 1.00 11.41 125 LYS A CA 1
ATOM 580 C C . LYS A 1 100 ? -6.281 -6.205 15.534 1.00 16.62 125 LYS A C 1
ATOM 581 O O . LYS A 1 100 ? -6.917 -7.146 16.045 1.00 15.38 125 LYS A O 1
ATOM 587 N N . LYS A 1 101 ? -5.909 -5.106 16.232 1.00 10.87 126 LYS A N 1
ATOM 588 C CA . LYS A 1 101 ? -6.200 -4.970 17.642 1.00 11.36 126 LYS A CA 1
ATOM 589 C C . LYS A 1 101 ? -7.575 -4.383 17.943 1.00 14.52 126 LYS A C 1
ATOM 590 O O . LYS A 1 101 ? -8.027 -4.380 19.110 1.00 12.75 126 LYS A O 1
ATOM 596 N N . GLY A 1 102 ? -8.281 -3.935 16.919 1.00 8.96 127 GLY A N 1
ATOM 597 C CA . GLY A 1 102 ? -9.556 -3.299 17.097 1.00 6.63 127 GLY A CA 1
ATOM 598 C C . GLY A 1 102 ? -9.526 -2.007 17.929 1.00 10.69 127 GLY A C 1
ATOM 599 O O . GLY A 1 102 ? -10.477 -1.683 18.621 1.00 9.81 127 GLY A O 1
ATOM 600 N N . LEU A 1 103 ? -8.459 -1.253 17.833 1.00 8.59 128 LEU A N 1
ATOM 601 C CA . LEU A 1 103 ? -8.279 -0.088 18.682 1.00 8.71 128 LEU A CA 1
ATOM 602 C C . LEU A 1 103 ? -9.225 0.992 18.312 1.00 10.37 128 LEU A C 1
ATOM 603 O O . LEU A 1 103 ? -9.529 1.179 17.135 1.00 8.07 128 LEU A O 1
ATOM 608 N N . LEU A 1 104 ? -9.746 1.661 19.350 1.00 9.71 129 LEU A N 1
ATOM 609 C CA . LEU A 1 104 ? -10.688 2.746 19.213 1.00 10.42 129 LEU A CA 1
ATOM 610 C C . LEU A 1 104 ? -10.060 4.143 19.225 1.00 6.58 129 LEU A C 1
ATOM 611 O O . LEU A 1 104 ? -9.138 4.409 19.974 1.00 8.05 129 LEU A O 1
ATOM 616 N N . PRO A 1 105 ? -10.583 5.055 18.391 1.00 5.88 130 PRO A N 1
ATOM 617 C CA . PRO A 1 105 ? -9.969 6.392 18.341 1.00 6.65 130 PRO A CA 1
ATOM 618 C C . PRO A 1 105 ? -9.991 7.037 19.724 1.00 7.88 130 PRO A C 1
ATOM 619 O O . PRO A 1 105 ? -10.946 6.846 20.459 1.00 7.71 130 PRO A O 1
ATOM 623 N N . TRP A 1 106 ? -8.928 7.729 20.130 1.00 7.65 131 TRP A N 1
ATOM 624 C CA . TRP A 1 106 ? -8.996 8.536 21.361 1.00 7.40 131 TRP A CA 1
ATOM 625 C C . TRP A 1 106 ? -10.156 9.579 21.319 1.00 8.63 131 TRP A C 1
ATOM 626 O O . TRP A 1 106 ? -10.432 10.234 20.304 1.00 7.07 131 TRP A O 1
ATOM 637 N N . SER A 1 107 ? -10.899 9.682 22.411 1.00 7.43 132 SER A N 1
ATOM 638 C CA . SER A 1 107 ? -11.925 10.675 22.538 1.00 9.71 132 SER A CA 1
ATOM 639 C C . SER A 1 107 ? -11.328 12.077 22.593 1.00 9.19 132 SER A C 1
ATOM 640 O O . SER A 1 107 ? -10.209 12.235 22.852 1.00 6.32 132 SER A O 1
ATOM 643 N N . LEU A 1 108 ? -12.139 13.082 22.370 1.00 9.01 133 LEU A N 1
ATOM 644 C CA . LEU A 1 108 ? -11.717 14.438 22.608 1.00 9.05 133 LEU A CA 1
ATOM 645 C C . LEU A 1 108 ? -11.306 14.615 24.028 1.00 8.64 133 LEU A C 1
ATOM 646 O O . LEU A 1 108 ? -10.370 15.319 24.302 1.00 9.42 133 LEU A O 1
ATOM 651 N N . LYS A 1 109 ? -12.046 14.013 24.948 1.00 10.39 134 LYS A N 1
ATOM 652 C CA . LYS A 1 109 ? -11.679 14.070 26.382 1.00 10.76 134 LYS A CA 1
ATOM 653 C C . LYS A 1 109 ? -10.256 13.534 26.674 1.00 8.29 134 LYS A C 1
ATOM 654 O O . LYS A 1 109 ? -9.475 14.156 27.372 1.00 7.81 134 LYS A O 1
ATOM 660 N N . ARG A 1 110 ? -9.929 12.351 26.172 1.00 7.71 135 ARG A N 1
ATOM 661 C CA . ARG A 1 110 ? -8.614 11.784 26.369 1.00 9.67 135 ARG A CA 1
ATOM 662 C C . ARG A 1 110 ? -7.562 12.639 25.681 1.00 5.48 135 ARG A C 1
ATOM 663 O O . ARG A 1 110 ? -6.511 12.867 26.215 1.00 7.20 135 ARG A O 1
ATOM 671 N N . ILE A 1 111 ? -7.825 13.059 24.470 1.00 4.98 136 ILE A N 1
ATOM 672 C CA . ILE A 1 111 ? -6.895 13.943 23.782 1.00 6.56 136 ILE A CA 1
ATOM 673 C C . ILE A 1 111 ? -6.622 15.209 24.626 1.00 8.30 136 ILE A C 1
ATOM 674 O O . ILE A 1 111 ? -5.450 15.601 24.769 1.00 9.47 136 ILE A O 1
ATOM 679 N N . GLU A 1 112 ? -7.670 15.857 25.171 1.00 6.19 137 GLU A N 1
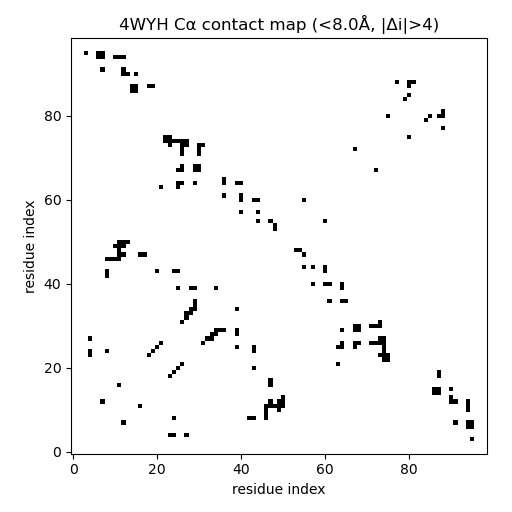ATOM 680 C CA . GLU A 1 112 ? -7.464 16.958 26.103 1.00 5.29 137 GLU A CA 1
ATOM 681 C C . GLU A 1 112 ? -6.525 16.596 27.271 1.00 8.35 137 GLU A C 1
ATOM 682 O O . GLU A 1 112 ? -5.640 17.349 27.638 1.00 4.24 137 GLU A O 1
ATOM 688 N N . GLU A 1 113 ? -6.781 15.445 27.846 1.00 6.61 138 GLU A N 1
ATOM 689 C CA . GLU A 1 113 ? -6.068 14.963 29.020 1.00 8.43 138 GLU A CA 1
ATOM 690 C C . GLU A 1 113 ? -4.603 14.595 28.756 1.00 9.64 138 GLU A C 1
ATOM 691 O O . GLU A 1 113 ? -3.749 14.851 29.593 1.00 8.25 138 GLU A O 1
ATOM 697 N N . ARG A 1 114 ? -4.326 13.997 27.596 1.00 8.95 139 ARG A N 1
ATOM 698 C CA . ARG A 1 114 ? -3.030 13.451 27.287 1.00 7.52 139 ARG A CA 1
ATOM 699 C C . ARG A 1 114 ? -2.207 14.300 26.291 1.00 9.82 139 ARG A C 1
ATOM 700 O O . ARG A 1 114 ? -1.007 14.207 26.274 1.00 11.23 139 ARG A O 1
ATOM 708 N N . ASP A 1 115 ? -2.877 15.063 25.433 1.00 6.14 140 ASP A N 1
ATOM 709 C CA . ASP A 1 115 ? -2.193 15.673 24.307 1.00 6.85 140 ASP A CA 1
ATOM 710 C C . ASP A 1 115 ? -2.828 17.004 23.976 1.00 6.57 140 ASP A C 1
ATOM 711 O O . ASP A 1 115 ? -3.523 17.147 22.996 1.00 9.86 140 ASP A O 1
ATOM 716 N N . LYS A 1 116 ? -2.560 17.982 24.819 1.00 5.49 141 LYS A N 1
ATOM 717 C CA . LYS A 1 116 ? -3.071 19.324 24.576 1.00 7.57 141 LYS A CA 1
ATOM 718 C C . LYS A 1 116 ? -2.553 19.933 23.308 1.00 6.59 141 LYS A C 1
ATOM 719 O O . LYS A 1 116 ? -3.234 20.718 22.725 1.00 7.57 141 LYS A O 1
ATOM 725 N N . GLU A 1 117 ? -1.359 19.593 22.863 1.00 6.64 142 GLU A N 1
ATOM 726 C CA . GLU A 1 117 ? -0.882 20.129 21.566 1.00 7.87 142 GLU A CA 1
ATOM 727 C C . GLU A 1 117 ? -1.825 19.731 20.434 1.00 6.20 142 GLU A C 1
ATOM 728 O O . GLU A 1 117 ? -2.280 20.543 19.645 1.00 5.88 142 GLU A O 1
ATOM 734 N N . MET A 1 118 ? -2.144 18.446 20.382 1.00 6.73 143 MET A N 1
ATOM 735 C CA . MET A 1 118 ? -3.032 17.944 19.360 1.00 5.47 143 MET A CA 1
ATOM 736 C C . MET A 1 118 ? -4.433 18.514 19.592 1.00 6.93 143 MET A C 1
ATOM 737 O O . MET A 1 118 ? -5.179 18.846 18.663 1.00 5.24 143 MET A O 1
ATOM 742 N N . TYR A 1 119 ? -4.838 18.595 20.846 1.00 6.84 144 TYR A N 1
ATOM 743 C CA . TYR A 1 119 ? -6.196 19.057 21.162 1.00 5.42 144 TYR A CA 1
ATOM 744 C C . TYR A 1 119 ? -6.353 20.466 20.597 1.00 6.13 144 TYR A C 1
ATOM 745 O O . TYR A 1 119 ? -7.323 20.758 19.960 1.00 4.49 144 TYR A O 1
ATOM 754 N N . ASN A 1 120 ? -5.415 21.344 20.888 1.00 8.67 145 ASN A N 1
ATOM 755 C CA . ASN A 1 120 ? -5.517 22.703 20.339 1.00 9.12 145 ASN A CA 1
ATOM 756 C C . ASN A 1 120 ? -5.550 22.708 18.801 1.00 7.33 145 ASN A C 1
ATOM 757 O O . ASN A 1 120 ? -6.300 23.423 18.250 1.00 7.40 145 ASN A O 1
ATOM 762 N N . GLU A 1 121 ? -4.746 21.891 18.128 1.00 5.47 146 GLU A N 1
ATOM 763 C CA . GLU A 1 121 ? -4.772 21.877 16.684 1.00 7.13 146 GLU A CA 1
ATOM 764 C C . GLU A 1 121 ? -6.167 21.445 16.119 1.00 7.86 146 GLU A C 1
ATOM 765 O O . GLU A 1 121 ? -6.664 21.984 15.120 1.00 6.09 146 GLU A O 1
ATOM 771 N N . ILE A 1 122 ? -6.765 20.451 16.775 1.00 7.06 147 ILE A N 1
ATOM 772 C CA . ILE A 1 122 ? -8.088 19.911 16.425 1.00 8.22 147 ILE A CA 1
ATOM 773 C C . ILE A 1 122 ? -9.176 20.964 16.617 1.00 7.85 147 ILE A C 1
ATOM 774 O O . ILE A 1 122 ? -9.936 21.266 15.720 1.00 8.56 147 ILE A O 1
ATOM 779 N N . ILE A 1 123 ? -9.227 21.483 17.822 1.00 5.77 148 ILE A N 1
ATOM 780 C CA . ILE A 1 123 ? -10.194 22.484 18.206 1.00 8.94 148 ILE A CA 1
ATOM 781 C C . ILE A 1 123 ? -10.121 23.697 17.297 1.00 11.05 148 ILE A C 1
ATOM 782 O O . ILE A 1 123 ? -11.140 24.255 16.945 1.00 13.47 148 ILE A O 1
ATOM 787 N N . ARG A 1 124 ? -8.907 24.130 16.967 1.00 13.56 149 ARG A N 1
ATOM 788 C CA . ARG A 1 124 ? -8.696 25.353 16.145 1.00 17.52 149 ARG A CA 1
ATOM 789 C C . ARG A 1 124 ? -9.268 25.179 14.765 1.00 17.70 149 ARG A C 1
ATOM 790 O O . ARG A 1 124 ? -9.887 26.139 14.217 1.00 14.64 149 ARG A O 1
ATOM 798 N N . VAL A 1 125 ? -9.156 23.941 14.254 1.00 11.43 150 VAL A N 1
ATOM 799 C CA . VAL A 1 125 ? -9.820 23.597 12.985 1.00 16.08 150 VAL A CA 1
ATOM 800 C C . VAL A 1 125 ? -11.332 23.573 13.120 1.00 16.84 150 VAL A C 1
ATOM 801 O O . VAL A 1 125 ? -12.036 24.062 12.247 1.00 25.45 150 VAL A O 1
ATOM 805 N N . LEU A 1 126 ? -11.836 22.956 14.196 1.00 17.29 151 LEU A N 1
ATOM 806 C CA . LEU A 1 126 ? -13.294 22.817 14.386 1.00 19.21 151 LEU A CA 1
ATOM 807 C C . LEU A 1 126 ? -13.888 24.210 14.584 1.00 24.10 151 LEU A C 1
ATOM 808 O O . LEU A 1 126 ? -14.978 24.533 14.043 1.00 22.89 151 LEU A O 1
ATOM 813 N N . LYS A 1 127 ? -13.110 25.028 15.319 1.00 18.57 152 LYS A N 1
ATOM 814 C CA . LYS A 1 127 ? -13.535 26.312 15.773 1.00 19.58 152 LYS A CA 1
ATOM 815 C C . LYS A 1 127 ? -13.538 27.329 14.673 1.00 26.20 152 LYS A C 1
ATOM 816 O O . LYS A 1 127 ? -14.541 28.082 14.534 1.00 20.02 152 LYS A O 1
ATOM 822 N N . ASN A 1 128 ? -12.486 27.350 13.853 1.00 19.88 153 ASN A N 1
ATOM 823 C CA . ASN A 1 128 ? -12.482 28.380 12.789 1.00 21.86 153 ASN A CA 1
ATOM 824 C C . ASN A 1 128 ? -13.429 28.070 11.670 1.00 25.06 153 ASN A C 1
ATOM 825 O O . ASN A 1 128 ? -13.670 28.928 10.830 1.00 34.36 153 ASN A O 1
ATOM 830 N N . SER A 1 129 ? -13.951 26.851 11.630 1.00 22.89 154 SER A N 1
ATOM 831 C CA . SER A 1 129 ? -14.989 26.561 10.682 1.00 19.41 154 SER A CA 1
ATOM 832 C C . SER A 1 129 ? -16.248 27.254 11.151 1.00 19.33 154 SER A C 1
ATOM 833 O O . SER A 1 129 ? -17.306 27.089 10.513 1.00 28.27 154 SER A O 1
#

B-factor: mean 13.65, std 8.46, range [2.96, 51.19]

Nearest PDB structures (foldseek):
  5of3-assembly1_C  TM=9.939E-01  e=1.354E-14  Saccharolobus solfataricus P2
  5of3-assembly1_F  TM=9.957E-01  e=2.655E-14  Saccharolobus solfataricus P2
  7ocn-assembly1_B  TM=5.204E-01  e=3.224E+00  Acinetobacter baumannii ATCC 19606 = CIP 70.34 = JCM 6841
  3ddh-assembly1_A  TM=2.812E-01  e=1.314E+00  Bacteroides thetaiotaomicron
  5f3y-assembly1_A  TM=4.836E-01  e=7.481E+00  Mus musculus

Sequence (99 aa):
DYSWIEKVLEMGLQDSRKRFILYVASRYLVNVKGVNEDEALQTLKEFYYKLQSGKVYESWLKSVINGVKKKGLLPWSLKRIEERDKEMYNEIIRVLKNS

Solvent-accessible surface area: 5969 Å² total; per-residue (Å²): 160,72,85,34,0,81,81,0,13,91,95,7,9,105,104,0,21,92,81,0,0,61,65,0,0,0,25,6,7,9,52,50,111,49,28,99,79,120,98,0,26,92,31,0,60,97,1,8,90,108,62,170,68,46,133,16,140,74,80,82,0,112,73,12,2,71,14,4,93,161,136,41,60,122,13,27,61,55,139,103,0,54,116,144,18,116,86,0,54,64,18,0,31,155,21,52,154,123,91

Secondary structure (DSSP, 8-state):
--HHHHHHHHH--STTHHHHIIIIIHHIIIIII---HHHHHHHHHHHHTTSSS----HHHHHHHHHHHHHHTPPPPPHHHHHHH-HHHHHHHHHHHHH-

InterPro domains:
  IPR040865 Primase X [NF033412] (56-151)
  IPR040865 Primase X [PF18689] (57-150)